Protein AF-A0AAJ1SSF8-F1 (afdb_monomer)

Structure (mmCIF, N/CA/C/O backbone):
data_AF-A0AAJ1SSF8-F1
#
_entry.id   AF-A0AAJ1SSF8-F1
#
loop_
_atom_site.group_PDB
_atom_site.id
_atom_site.type_symbol
_atom_site.label_atom_id
_atom_site.label_alt_id
_atom_site.label_comp_id
_atom_site.label_asym_id
_atom_site.label_entity_id
_atom_site.label_seq_id
_atom_site.pdbx_PDB_ins_code
_atom_site.Cartn_x
_atom_site.Cartn_y
_atom_site.Cartn_z
_atom_site.occupancy
_atom_site.B_iso_or_equiv
_atom_site.auth_seq_id
_atom_site.auth_comp_id
_atom_site.auth_asym_id
_atom_site.auth_atom_id
_atom_site.pdbx_PDB_model_num
ATOM 1 N N . ALA A 1 1 ? 2.898 -12.174 1.007 1.00 82.25 1 ALA A N 1
ATOM 2 C CA . ALA A 1 1 ? 2.296 -10.829 1.105 1.00 82.25 1 ALA A CA 1
ATOM 3 C C . ALA A 1 1 ? 2.630 -10.188 2.451 1.00 82.25 1 ALA A C 1
ATOM 5 O O . ALA A 1 1 ? 2.998 -10.903 3.379 1.00 82.25 1 ALA A O 1
ATOM 6 N N . ILE A 1 2 ? 2.563 -8.860 2.555 1.00 90.00 2 ILE A N 1
ATOM 7 C CA . ILE A 1 2 ? 2.959 -8.087 3.743 1.00 90.00 2 ILE A CA 1
ATOM 8 C C . ILE A 1 2 ? 1.729 -7.352 4.295 1.00 90.00 2 ILE A C 1
ATOM 10 O O . ILE A 1 2 ? 1.022 -6.727 3.509 1.00 90.00 2 ILE A O 1
ATOM 14 N N . PRO A 1 3 ? 1.475 -7.364 5.619 1.00 93.31 3 PRO A N 1
ATOM 15 C CA . PRO A 1 3 ? 0.374 -6.606 6.205 1.00 93.31 3 PRO A CA 1
ATOM 16 C C . PRO A 1 3 ? 0.498 -5.104 5.937 1.00 93.31 3 PRO A C 1
ATOM 18 O O . PRO A 1 3 ? 1.575 -4.512 6.102 1.00 93.31 3 PRO A O 1
ATOM 21 N N . LEU A 1 4 ? -0.625 -4.483 5.582 1.00 93.69 4 LEU A N 1
ATOM 22 C CA . LEU A 1 4 ? -0.729 -3.042 5.374 1.00 93.69 4 LEU A CA 1
ATOM 23 C C . LEU A 1 4 ? -0.970 -2.284 6.691 1.00 93.69 4 LEU A C 1
ATOM 25 O O . LEU A 1 4 ? -0.669 -1.095 6.783 1.00 93.69 4 LEU A O 1
ATOM 29 N N . PHE A 1 5 ? -1.447 -2.966 7.738 1.00 94.81 5 PHE A N 1
ATOM 30 C CA . PHE A 1 5 ? -1.605 -2.376 9.067 1.00 94.81 5 PHE A CA 1
ATOM 31 C C . PHE A 1 5 ? -0.294 -1.756 9.576 1.00 94.81 5 PHE A C 1
ATOM 33 O O . PHE A 1 5 ? 0.777 -2.364 9.536 1.00 94.81 5 PHE A O 1
ATOM 40 N N . GLY A 1 6 ? -0.381 -0.520 10.063 1.00 92.31 6 GLY A N 1
ATOM 41 C CA . GLY A 1 6 ? 0.750 0.259 10.556 1.00 92.31 6 GLY A CA 1
ATOM 42 C C . GLY A 1 6 ? 1.648 0.850 9.465 1.00 92.31 6 GLY A C 1
ATOM 43 O O . GLY A 1 6 ? 2.586 1.574 9.804 1.00 92.31 6 GLY A O 1
ATOM 44 N N . ARG A 1 7 ? 1.393 0.584 8.178 1.00 93.88 7 ARG A N 1
ATOM 45 C CA . ARG A 1 7 ? 2.153 1.169 7.064 1.00 93.88 7 ARG A CA 1
ATOM 46 C C . ARG A 1 7 ? 1.654 2.568 6.725 1.00 93.88 7 ARG A C 1
ATOM 48 O O . ARG A 1 7 ? 0.509 2.917 7.003 1.00 93.88 7 ARG A O 1
ATOM 55 N N . MET A 1 8 ? 2.546 3.354 6.130 1.00 94.50 8 MET A N 1
ATOM 56 C CA . MET A 1 8 ? 2.248 4.694 5.635 1.00 94.50 8 MET A CA 1
ATOM 57 C C . MET A 1 8 ? 1.855 4.611 4.167 1.00 94.50 8 MET A C 1
ATOM 59 O O . MET A 1 8 ? 2.536 3.939 3.394 1.00 94.50 8 MET A O 1
ATOM 63 N N . ILE A 1 9 ? 0.807 5.331 3.785 1.00 93.50 9 ILE A N 1
ATOM 64 C CA . ILE A 1 9 ? 0.420 5.532 2.390 1.00 93.50 9 ILE A CA 1
ATOM 65 C C . ILE A 1 9 ? 0.248 7.022 2.112 1.00 93.50 9 ILE A C 1
ATOM 67 O O . ILE A 1 9 ? -0.006 7.812 3.025 1.00 93.50 9 ILE A O 1
ATOM 71 N N . GLN A 1 10 ? 0.399 7.410 0.849 1.00 94.25 10 GLN A N 1
ATOM 72 C CA . GLN A 1 10 ? 0.199 8.792 0.438 1.00 94.25 10 GLN A CA 1
ATOM 73 C C . GLN A 1 10 ? -1.289 9.149 0.529 1.00 94.25 10 GLN A C 1
ATOM 75 O O . GLN A 1 10 ? -2.148 8.468 -0.039 1.00 94.25 10 GLN A O 1
ATOM 80 N N . LYS A 1 11 ? -1.592 10.229 1.241 1.00 90.75 11 LYS A N 1
ATOM 81 C CA . LYS A 1 11 ? -2.935 10.787 1.363 1.00 90.75 11 LYS A CA 1
ATOM 82 C C . LYS A 1 11 ? -3.435 11.240 -0.009 1.00 90.75 11 LYS A C 1
ATOM 84 O O . LYS A 1 11 ? -2.665 11.773 -0.802 1.00 90.75 11 LYS A O 1
ATOM 89 N N . ASN A 1 12 ? -4.724 11.041 -0.280 1.00 93.75 12 ASN A N 1
ATOM 90 C CA . ASN A 1 12 ? -5.374 11.368 -1.559 1.00 93.75 12 ASN A CA 1
ATOM 91 C C . ASN A 1 12 ? -4.813 10.620 -2.785 1.00 93.75 12 ASN A C 1
ATOM 93 O O . ASN A 1 12 ? -5.168 10.961 -3.910 1.00 93.75 12 ASN A O 1
ATOM 97 N N . SER A 1 13 ? -3.954 9.615 -2.590 1.00 94.00 13 SER A N 1
ATOM 98 C CA . SER A 1 13 ? -3.586 8.695 -3.667 1.00 94.00 13 SER A CA 1
ATOM 99 C C . SER A 1 13 ? -4.768 7.807 -4.053 1.00 94.00 13 SER A C 1
ATOM 101 O O . SER A 1 13 ? -5.710 7.633 -3.280 1.00 94.00 13 SER A O 1
ATOM 103 N N . GLU A 1 14 ? -4.680 7.198 -5.230 1.00 95.00 14 GLU A N 1
ATOM 104 C CA . GLU A 1 14 ? -5.651 6.212 -5.712 1.00 95.00 14 GLU A CA 1
ATOM 105 C C . GLU A 1 14 ? -5.851 5.076 -4.694 1.00 95.00 14 GLU A C 1
ATOM 107 O O . GLU A 1 14 ? -6.974 4.772 -4.305 1.00 95.00 14 GLU A O 1
ATOM 112 N N . LEU A 1 15 ? -4.751 4.543 -4.148 1.00 94.81 15 LEU A N 1
ATOM 113 C CA . LEU A 1 15 ? -4.798 3.523 -3.101 1.00 94.81 15 LEU A CA 1
ATOM 114 C C . LEU A 1 15 ? -5.527 4.018 -1.842 1.00 94.81 15 LEU A C 1
ATOM 116 O O . LEU A 1 15 ? -6.314 3.286 -1.249 1.00 94.81 15 LEU A O 1
ATOM 120 N N . HIS A 1 16 ? -5.263 5.256 -1.419 1.00 96.31 16 HIS A N 1
ATOM 121 C CA . HIS A 1 16 ? -5.927 5.846 -0.258 1.00 96.31 16 HIS A CA 1
ATOM 122 C C . HIS A 1 16 ? -7.437 5.970 -0.471 1.00 96.31 16 HIS A C 1
ATOM 124 O O . HIS A 1 16 ? -8.198 5.602 0.418 1.00 96.31 16 HIS A O 1
ATOM 130 N N . GLN A 1 17 ? -7.861 6.460 -1.638 1.00 97.25 17 GLN A N 1
ATOM 131 C CA . GLN A 1 17 ? -9.276 6.596 -1.993 1.00 97.25 17 GLN A CA 1
ATOM 132 C C . GLN A 1 17 ? -9.975 5.233 -2.008 1.00 97.25 17 GLN A C 1
ATOM 134 O O . GLN A 1 17 ? -10.981 5.053 -1.330 1.00 97.25 17 GLN A O 1
ATOM 139 N N . VAL A 1 18 ? -9.375 4.242 -2.670 1.00 96.69 18 VAL A N 1
ATOM 140 C CA . VAL A 1 18 ? -9.938 2.891 -2.771 1.00 96.69 18 VAL A CA 1
ATOM 141 C C . VAL A 1 18 ? -10.068 2.223 -1.399 1.00 96.69 18 VAL A C 1
ATOM 143 O O . VAL A 1 18 ? -11.118 1.659 -1.096 1.00 96.69 18 VAL A O 1
ATOM 146 N N . ILE A 1 19 ? -9.054 2.321 -0.529 1.00 95.88 19 ILE A N 1
ATOM 147 C CA . ILE A 1 19 ? -9.155 1.787 0.842 1.00 95.88 19 ILE A CA 1
ATOM 148 C C . ILE A 1 19 ? -10.227 2.543 1.635 1.00 95.88 19 ILE A C 1
ATOM 150 O O . ILE A 1 19 ? -10.987 1.926 2.374 1.00 95.88 19 ILE A O 1
ATOM 154 N N . GLN A 1 20 ? -10.307 3.867 1.492 1.00 96.25 20 GLN A N 1
ATOM 155 C CA . GLN A 1 20 ? -11.296 4.678 2.201 1.00 96.25 20 GLN A CA 1
ATOM 156 C C . GLN A 1 20 ? -12.736 4.306 1.823 1.00 96.25 20 GLN A C 1
ATOM 158 O O . GLN A 1 20 ? -13.616 4.344 2.679 1.00 96.25 20 GLN A O 1
ATOM 163 N N . GLU A 1 21 ? -12.972 3.948 0.564 1.00 96.25 21 GLU A N 1
ATOM 164 C CA . GLU A 1 21 ? -14.294 3.585 0.053 1.00 96.25 21 GLU A CA 1
ATOM 165 C C . GLU A 1 21 ? -14.687 2.140 0.387 1.00 96.25 21 GLU A C 1
ATOM 167 O O . GLU A 1 21 ? -15.855 1.876 0.668 1.00 96.25 21 GLU A O 1
ATOM 172 N N . ASN A 1 22 ? -13.726 1.210 0.388 1.00 94.69 22 ASN A N 1
ATOM 173 C CA . ASN A 1 22 ? -14.012 -0.231 0.418 1.00 94.69 22 ASN A CA 1
ATOM 174 C C . ASN A 1 22 ? -13.633 -0.928 1.737 1.00 94.69 22 ASN A C 1
ATOM 176 O O . ASN A 1 22 ? -13.993 -2.092 1.946 1.00 94.69 22 ASN A O 1
ATOM 180 N N . CYS A 1 23 ? -12.921 -0.247 2.641 1.00 94.56 23 CYS A N 1
ATOM 181 C CA . CYS A 1 23 ? -12.392 -0.836 3.875 1.00 94.56 23 CYS A CA 1
ATOM 182 C C . CYS A 1 23 ? -12.851 -0.077 5.132 1.00 94.56 23 CYS A C 1
ATOM 184 O O . CYS A 1 23 ? -12.063 0.675 5.715 1.00 94.56 23 CYS A O 1
ATOM 186 N N . PRO A 1 24 ? -14.105 -0.271 5.588 1.00 94.00 24 PRO A N 1
ATOM 187 C CA . PRO A 1 24 ? -14.649 0.422 6.761 1.00 94.00 24 PRO A CA 1
ATOM 188 C C . PRO A 1 24 ? -13.899 0.121 8.070 1.00 94.00 24 PRO A C 1
ATOM 190 O O . PRO A 1 24 ? -13.947 0.914 9.008 1.00 94.00 24 PRO A O 1
ATOM 193 N N . GLU A 1 25 ? -13.183 -1.002 8.142 1.00 94.56 25 GLU A N 1
ATOM 194 C CA . GLU A 1 25 ? -12.343 -1.392 9.276 1.00 94.56 25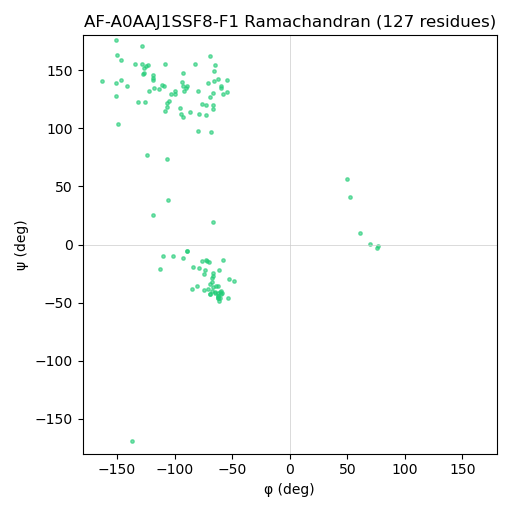 GLU A CA 1
ATOM 195 C C . GLU A 1 25 ? -11.083 -0.525 9.438 1.00 94.56 25 GLU A C 1
ATOM 197 O O . GLU A 1 25 ? -10.432 -0.558 10.489 1.00 94.56 25 GLU A O 1
ATOM 202 N N . VAL A 1 26 ? -10.729 0.254 8.411 1.00 96.12 26 VAL A N 1
ATOM 203 C CA . VAL A 1 26 ? -9.526 1.082 8.382 1.00 96.12 26 VAL A CA 1
ATOM 204 C C . VAL A 1 26 ? -9.792 2.472 8.957 1.00 96.12 26 VAL A C 1
ATOM 206 O O . VAL A 1 26 ? -10.765 3.156 8.646 1.00 96.12 26 VAL A O 1
ATOM 209 N N . GLN A 1 27 ? -8.855 2.925 9.780 1.00 96.88 27 GLN A N 1
ATOM 210 C CA . GLN A 1 27 ? -8.717 4.307 10.207 1.00 96.88 27 GLN A CA 1
ATOM 211 C C . GLN A 1 27 ? -7.415 4.880 9.643 1.00 96.88 27 GLN A C 1
ATOM 213 O O . GLN A 1 27 ? -6.353 4.268 9.760 1.00 96.88 27 GLN A O 1
ATOM 218 N N . PHE A 1 28 ? -7.478 6.085 9.082 1.00 96.81 28 PHE A N 1
ATOM 219 C CA . PHE A 1 28 ? -6.298 6.814 8.623 1.00 96.81 28 PHE A CA 1
ATOM 220 C C . PHE A 1 28 ? -5.827 7.790 9.700 1.00 96.81 28 PHE A C 1
ATOM 222 O O . PHE A 1 28 ? -6.541 8.730 10.050 1.00 96.81 28 PHE A O 1
ATOM 229 N N . VAL A 1 29 ? -4.614 7.588 10.213 1.00 96.44 29 VAL A N 1
ATOM 230 C CA . VAL A 1 29 ? -3.997 8.486 11.201 1.00 96.44 29 VAL A CA 1
ATOM 231 C C . VAL A 1 29 ? -2.926 9.334 10.512 1.00 96.44 29 VAL A C 1
ATOM 233 O O . VAL A 1 29 ? -2.023 8.759 9.910 1.00 96.44 29 VAL A O 1
ATOM 236 N N . PRO A 1 30 ? -2.975 10.677 10.563 1.00 95.19 30 PRO A N 1
ATOM 237 C CA . PRO A 1 30 ? -1.954 11.524 9.943 1.00 95.19 30 PRO A CA 1
ATOM 238 C C . PRO A 1 30 ? -0.532 11.187 10.408 1.00 95.19 30 PRO A C 1
ATOM 240 O O . PRO A 1 30 ? -0.310 10.902 11.587 1.00 95.19 30 PRO A O 1
ATOM 243 N N . ALA A 1 31 ? 0.443 11.243 9.497 1.00 88.88 31 ALA A N 1
ATOM 244 C CA . ALA A 1 31 ? 1.844 11.077 9.868 1.00 88.88 31 ALA A CA 1
ATOM 245 C C . ALA A 1 31 ? 2.318 12.238 10.750 1.00 88.88 31 ALA A C 1
ATOM 247 O O . ALA A 1 31 ? 2.029 13.400 10.473 1.00 88.88 31 ALA A O 1
ATOM 248 N N . SER A 1 32 ? 3.136 11.947 11.762 1.00 87.50 32 SER A N 1
ATOM 249 C CA . SER A 1 32 ? 3.749 12.993 12.591 1.00 87.50 32 SER A CA 1
ATOM 250 C C . SER A 1 32 ? 4.762 13.855 11.828 1.00 87.50 32 SER A C 1
ATOM 252 O O . SER A 1 32 ? 5.018 14.988 12.221 1.00 87.50 32 SER A O 1
ATOM 254 N N . PHE A 1 33 ? 5.344 13.325 10.748 1.00 84.31 33 PHE A N 1
ATOM 255 C CA . PHE A 1 33 ? 6.423 13.967 9.991 1.00 84.31 33 PHE A CA 1
ATOM 256 C C . PHE A 1 33 ? 5.972 14.637 8.682 1.00 84.31 33 PHE A C 1
ATOM 258 O O . PHE A 1 33 ? 6.777 15.323 8.058 1.00 84.31 33 PHE A O 1
ATOM 265 N N . SER A 1 34 ? 4.731 14.426 8.223 1.00 88.69 34 SER A N 1
ATOM 266 C CA . SER A 1 34 ? 4.221 15.007 6.971 1.00 88.69 34 SER A CA 1
ATOM 267 C C . SER A 1 34 ? 2.691 14.963 6.896 1.00 88.69 34 SER A C 1
ATOM 269 O O . SER A 1 34 ? 2.070 13.962 7.241 1.00 88.69 34 SER A O 1
ATOM 271 N N . SER A 1 35 ? 2.078 16.026 6.373 1.00 90.31 35 SER A N 1
ATOM 272 C CA . SER A 1 35 ? 0.638 16.078 6.081 1.00 90.31 35 SER A CA 1
ATOM 273 C C . SER A 1 35 ? 0.213 15.226 4.883 1.00 90.31 35 SER A C 1
ATOM 275 O O . SER A 1 35 ? -0.982 14.982 4.698 1.00 90.31 35 SER A O 1
ATOM 277 N N . ASP A 1 36 ? 1.176 14.789 4.072 1.00 93.12 36 ASP A N 1
ATOM 278 C CA . ASP A 1 36 ? 0.934 14.131 2.785 1.00 93.12 36 ASP A CA 1
ATOM 279 C C . ASP A 1 36 ? 0.798 12.617 2.931 1.00 93.12 36 ASP A C 1
ATOM 281 O O . ASP A 1 36 ? 0.481 11.924 1.967 1.00 93.12 36 ASP A O 1
ATOM 285 N N . TYR A 1 37 ? 1.023 12.094 4.137 1.00 93.62 37 TYR A N 1
ATOM 28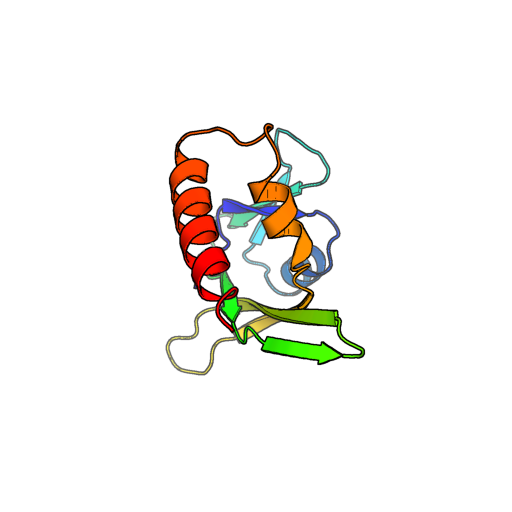6 C CA . TYR A 1 37 ? 0.965 10.672 4.434 1.00 93.62 37 TYR A CA 1
ATOM 287 C C . TYR A 1 37 ? 0.024 10.392 5.597 1.00 93.62 37 TYR A C 1
ATOM 289 O O . TYR A 1 37 ? -0.094 11.163 6.552 1.00 93.62 37 TYR A O 1
ATOM 297 N N . VAL A 1 38 ? -0.611 9.230 5.531 1.00 96.19 38 VAL A N 1
ATOM 298 C CA . VAL A 1 38 ? -1.428 8.678 6.608 1.00 96.19 38 VAL A CA 1
ATOM 299 C C . VAL A 1 38 ? -0.980 7.258 6.914 1.00 96.19 38 VAL A C 1
ATOM 301 O O . VAL A 1 38 ? -0.540 6.521 6.033 1.00 96.19 38 VAL A O 1
ATOM 304 N N . GLN A 1 39 ? -1.078 6.876 8.179 1.00 96.12 39 GLN A N 1
ATOM 305 C CA . GLN A 1 39 ? -0.853 5.528 8.657 1.00 96.12 39 GLN A CA 1
ATOM 306 C C . GLN A 1 39 ? -2.162 4.743 8.638 1.00 96.12 39 GLN A C 1
ATOM 308 O O . GLN A 1 39 ? -3.181 5.226 9.135 1.00 96.12 39 GLN A O 1
ATOM 313 N N . ILE A 1 40 ? -2.111 3.512 8.134 1.00 95.06 40 ILE A N 1
ATOM 314 C CA . ILE A 1 40 ? -3.214 2.557 8.239 1.00 95.06 40 ILE A CA 1
ATOM 315 C C . ILE A 1 40 ? -3.302 2.046 9.677 1.00 95.06 40 ILE A C 1
ATOM 317 O O . ILE A 1 40 ? -2.363 1.437 10.198 1.00 95.06 40 ILE A O 1
ATOM 321 N N . LYS A 1 41 ? -4.444 2.268 10.317 1.00 95.75 41 LYS A N 1
ATOM 322 C CA . LYS A 1 41 ? -4.814 1.729 11.627 1.00 95.75 41 LYS A CA 1
ATOM 323 C C . LYS A 1 41 ? -6.174 1.055 11.538 1.00 95.75 41 LYS A C 1
ATOM 325 O O . LYS A 1 41 ? -6.841 1.127 10.513 1.00 95.75 41 LYS A O 1
ATOM 330 N N . ASN A 1 42 ? -6.550 0.363 12.601 1.00 95.19 42 ASN A N 1
ATOM 331 C CA . ASN A 1 42 ? -7.868 -0.221 12.741 1.00 95.19 42 ASN A CA 1
ATOM 332 C C . ASN A 1 42 ? -8.792 0.746 13.479 1.00 95.19 42 ASN A C 1
ATOM 334 O O . ASN A 1 42 ? -8.351 1.470 14.371 1.00 95.19 42 ASN A O 1
ATOM 338 N N . GLN A 1 43 ? -10.072 0.708 13.134 1.00 92.69 43 GLN A N 1
ATOM 339 C CA . GLN A 1 43 ? -11.117 1.246 13.996 1.00 92.69 43 GLN A CA 1
ATOM 340 C C . GLN A 1 43 ? -11.194 0.437 15.303 1.00 92.69 43 GLN A C 1
ATOM 342 O O . GLN A 1 43 ? -10.824 -0.743 15.349 1.00 92.69 43 GLN A O 1
ATOM 347 N N . GLU A 1 44 ? -11.684 1.060 16.374 1.00 90.94 44 GLU A N 1
ATOM 348 C CA . GLU A 1 44 ? -11.824 0.399 17.674 1.00 90.94 44 GLU A CA 1
ATOM 349 C C . GLU A 1 44 ? -12.712 -0.854 17.566 1.00 90.94 44 GLU A C 1
ATOM 351 O O . GLU A 1 44 ? -13.793 -0.824 16.982 1.00 90.94 44 GLU A O 1
ATOM 356 N N . GLY A 1 45 ? -12.225 -1.982 18.090 1.00 89.38 45 GLY A N 1
ATOM 357 C CA . GLY A 1 45 ? -12.931 -3.268 18.041 1.00 89.38 45 GLY A CA 1
ATOM 358 C C . GLY A 1 45 ? -12.900 -3.996 16.690 1.00 89.38 45 GLY A C 1
ATOM 359 O O . GLY A 1 45 ? -13.416 -5.108 16.607 1.00 89.38 45 GLY A O 1
ATOM 360 N N . MET A 1 46 ? -12.280 -3.425 15.652 1.00 92.38 46 MET A N 1
ATOM 361 C CA . MET A 1 46 ? -12.151 -4.053 14.332 1.00 92.38 46 MET A CA 1
ATOM 362 C C . MET A 1 46 ? -10.717 -4.508 14.046 1.00 92.38 46 MET A C 1
ATOM 364 O O . MET A 1 46 ? -9.753 -3.962 14.586 1.00 92.38 46 MET A O 1
ATOM 368 N N . PHE A 1 47 ? -10.575 -5.501 13.167 1.00 88.69 47 PHE A N 1
ATOM 369 C CA . PHE A 1 47 ? -9.285 -5.984 12.676 1.00 88.69 47 PHE A CA 1
ATOM 370 C C . PHE A 1 47 ? -9.096 -5.581 11.218 1.00 88.69 47 PHE A C 1
ATOM 372 O O . PHE A 1 47 ? -10.004 -5.743 10.411 1.00 88.69 47 PHE A O 1
ATOM 379 N N . VAL A 1 48 ? -7.898 -5.104 10.878 1.00 89.06 48 VAL A N 1
ATOM 380 C CA . VAL A 1 48 ? -7.516 -4.825 9.490 1.00 89.06 48 VAL A CA 1
ATOM 381 C C . VAL A 1 48 ? -6.797 -6.044 8.931 1.00 89.06 48 VAL A C 1
ATOM 383 O O . VAL A 1 48 ? -5.680 -6.349 9.348 1.00 89.06 48 VAL A O 1
ATOM 386 N N . THR A 1 49 ? -7.420 -6.712 7.967 1.00 90.81 49 THR A N 1
ATOM 387 C CA . THR A 1 49 ? -6.872 -7.880 7.259 1.00 90.81 49 THR A CA 1
ATOM 388 C C . THR A 1 49 ? -6.425 -7.525 5.842 1.00 90.81 49 THR A C 1
ATOM 390 O O . THR A 1 49 ? -6.603 -8.299 4.910 1.00 90.81 49 THR A O 1
ATOM 393 N N . LEU A 1 50 ? -5.836 -6.338 5.675 1.00 94.12 50 LEU A N 1
ATOM 394 C CA . LEU A 1 50 ? -5.291 -5.887 4.398 1.00 94.12 50 LEU A CA 1
ATOM 395 C C . LEU A 1 50 ? -3.819 -6.252 4.270 1.00 94.12 50 LEU A C 1
ATOM 397 O O . LEU A 1 50 ? -3.001 -5.950 5.148 1.00 94.12 50 LEU A O 1
ATOM 401 N N . TYR A 1 51 ? -3.482 -6.825 3.126 1.00 94.62 51 TYR A N 1
ATOM 402 C CA . TYR A 1 51 ? -2.133 -7.187 2.737 1.00 94.62 51 TYR A CA 1
ATOM 403 C C . TYR A 1 51 ? -1.808 -6.552 1.400 1.00 94.62 51 TYR A C 1
ATOM 405 O O . TYR A 1 51 ? -2.693 -6.290 0.594 1.00 94.62 51 TYR A O 1
ATOM 413 N N . PHE A 1 52 ? -0.525 -6.323 1.157 1.00 94.50 52 PHE A N 1
ATOM 414 C CA . PHE A 1 52 ? -0.040 -5.970 -0.163 1.00 94.50 52 PHE A CA 1
ATOM 415 C C . PHE A 1 52 ? 1.026 -6.948 -0.633 1.00 94.50 52 PHE A C 1
ATOM 417 O O . PHE A 1 52 ? 1.731 -7.583 0.164 1.00 94.50 52 PHE A O 1
ATOM 424 N N . THR A 1 53 ? 1.160 -7.064 -1.943 1.00 91.69 53 THR A N 1
ATOM 425 C CA . THR A 1 53 ? 2.246 -7.808 -2.565 1.00 91.69 53 THR A CA 1
ATOM 426 C C . THR A 1 53 ? 2.638 -7.156 -3.877 1.00 91.69 53 THR A C 1
ATOM 428 O O . THR A 1 53 ? 1.861 -6.409 -4.469 1.00 91.69 53 THR A O 1
ATOM 431 N N . PHE A 1 54 ? 3.853 -7.459 -4.312 1.00 89.44 54 PHE A N 1
ATOM 432 C CA . PHE A 1 54 ? 4.280 -7.196 -5.671 1.00 89.44 54 PHE A CA 1
ATOM 433 C C . PHE A 1 54 ? 4.452 -8.529 -6.389 1.00 89.44 54 PHE A C 1
ATOM 435 O O . PHE A 1 54 ? 4.965 -9.476 -5.784 1.00 89.44 54 PHE A O 1
ATOM 442 N N . LEU A 1 55 ? 3.990 -8.626 -7.629 1.00 88.25 55 LEU A N 1
ATOM 443 C CA . LEU A 1 55 ? 4.088 -9.841 -8.433 1.00 88.25 55 LEU A CA 1
ATOM 444 C C . LEU A 1 55 ? 4.156 -9.514 -9.927 1.00 88.25 55 LEU A C 1
ATOM 446 O O . LEU A 1 55 ? 4.114 -8.345 -10.296 1.00 88.25 55 LEU A O 1
ATOM 450 N N . ASN A 1 56 ? 4.324 -10.541 -10.765 1.00 87.62 56 ASN A N 1
ATOM 451 C CA . ASN A 1 56 ? 4.440 -10.406 -12.221 1.00 87.62 56 ASN A CA 1
ATOM 452 C C . ASN A 1 56 ? 5.473 -9.347 -12.633 1.00 87.62 56 ASN A C 1
ATOM 454 O O . ASN A 1 56 ? 5.162 -8.377 -13.318 1.00 87.62 56 ASN A O 1
ATOM 458 N N . HIS A 1 57 ? 6.713 -9.507 -12.164 1.00 88.06 57 HIS A N 1
ATOM 459 C CA . HIS A 1 57 ? 7.809 -8.706 -12.700 1.00 88.06 57 HIS A CA 1
ATOM 460 C C . HIS A 1 57 ? 8.032 -9.101 -14.159 1.00 88.06 57 HIS A C 1
ATOM 462 O O . HIS A 1 57 ? 8.370 -10.249 -14.452 1.00 88.06 57 HIS A O 1
ATOM 468 N N . GLU A 1 58 ? 7.827 -8.150 -15.059 1.00 84.94 58 GLU A N 1
ATOM 469 C CA . GLU A 1 58 ? 8.005 -8.323 -16.493 1.00 84.94 58 GLU A CA 1
ATOM 470 C C . GLU A 1 58 ? 9.083 -7.376 -17.003 1.00 84.94 58 GLU A C 1
ATOM 472 O O . GLU A 1 58 ? 9.252 -6.256 -16.518 1.00 84.94 58 GLU A O 1
ATOM 477 N N . LYS A 1 59 ? 9.825 -7.850 -18.003 1.00 84.38 59 LYS A N 1
ATOM 478 C CA . LYS A 1 59 ? 10.882 -7.100 -18.670 1.00 84.38 59 LYS A CA 1
ATOM 479 C C . LYS A 1 59 ? 10.696 -7.226 -20.171 1.00 84.38 59 LYS A C 1
ATOM 481 O O . LYS A 1 59 ? 10.724 -8.337 -20.702 1.00 84.38 59 LYS A O 1
ATOM 486 N N . CYS A 1 60 ? 10.562 -6.099 -20.854 1.00 81.81 60 CYS A N 1
ATOM 487 C CA . CYS A 1 60 ? 10.498 -6.043 -22.306 1.00 81.81 60 CYS A CA 1
ATOM 488 C C . CYS A 1 60 ? 11.535 -5.062 -22.859 1.00 81.81 60 CYS A C 1
ATOM 490 O O . CYS A 1 60 ? 11.965 -4.125 -22.186 1.00 81.81 60 CYS A O 1
ATOM 492 N N . VAL A 1 61 ? 11.980 -5.327 -24.087 1.00 81.12 61 VAL A N 1
ATOM 493 C CA . VAL A 1 61 ? 12.882 -4.441 -24.826 1.00 81.12 61 VAL A CA 1
ATOM 494 C C . VAL A 1 61 ? 12.065 -3.776 -25.921 1.00 81.12 61 VAL A C 1
ATOM 496 O O . VAL A 1 61 ? 11.523 -4.469 -26.783 1.00 81.12 61 VAL A O 1
ATOM 499 N N . VAL A 1 62 ? 11.965 -2.452 -25.875 1.00 79.50 62 VAL A N 1
ATOM 500 C CA . VAL A 1 62 ? 11.277 -1.637 -26.881 1.00 79.50 62 VAL A CA 1
ATOM 501 C C . VAL A 1 62 ? 12.280 -0.597 -27.358 1.00 79.50 62 VAL A C 1
ATOM 503 O O . VAL A 1 62 ? 12.845 0.110 -26.540 1.00 79.50 62 VAL A O 1
ATOM 506 N N . GLU A 1 63 ? 12.553 -0.548 -28.665 1.00 77.88 63 GLU A N 1
ATOM 507 C CA . GLU A 1 63 ? 13.455 0.459 -29.261 1.00 77.88 63 GLU A CA 1
ATOM 508 C C . GLU A 1 63 ? 14.839 0.556 -28.578 1.00 77.88 63 GLU A C 1
ATOM 510 O O . GLU A 1 63 ? 15.374 1.638 -28.384 1.00 77.88 63 GLU A O 1
ATOM 515 N N . GLU A 1 64 ? 15.427 -0.596 -28.223 1.00 76.75 64 GLU A N 1
ATOM 516 C CA . GLU A 1 64 ? 16.713 -0.718 -27.500 1.00 76.75 64 GLU A CA 1
ATOM 517 C C . GLU A 1 64 ? 16.689 -0.259 -26.027 1.00 76.75 64 GLU A C 1
ATOM 519 O O . GLU A 1 64 ? 17.685 -0.415 -25.317 1.00 76.75 64 GLU A O 1
ATOM 524 N N . GLU A 1 65 ? 15.544 0.199 -25.520 1.00 72.81 65 GLU A N 1
ATOM 525 C CA . GLU A 1 65 ? 15.337 0.519 -24.110 1.00 72.81 65 GLU A CA 1
ATOM 526 C C . GLU A 1 65 ? 14.749 -0.671 -23.338 1.00 72.81 65 GLU A C 1
ATOM 528 O O . GLU A 1 65 ? 13.881 -1.410 -23.811 1.00 72.81 65 GLU A O 1
ATOM 533 N N . ILE A 1 66 ? 15.249 -0.873 -22.114 1.00 78.00 66 ILE A N 1
ATOM 534 C CA . ILE A 1 66 ? 14.715 -1.865 -21.179 1.00 78.00 66 ILE A CA 1
ATOM 535 C C . ILE A 1 66 ? 13.581 -1.220 -20.386 1.00 78.00 66 ILE A C 1
ATOM 537 O O . ILE A 1 66 ? 13.830 -0.354 -19.541 1.00 78.00 66 ILE A O 1
ATOM 541 N N . HIS A 1 67 ? 12.366 -1.722 -20.588 1.00 80.06 67 HIS A N 1
ATOM 542 C CA . HIS A 1 67 ? 11.215 -1.404 -19.757 1.00 80.06 67 HIS A CA 1
ATOM 543 C C . HIS A 1 67 ? 10.935 -2.564 -18.813 1.00 80.06 67 HIS A C 1
ATOM 545 O O . HIS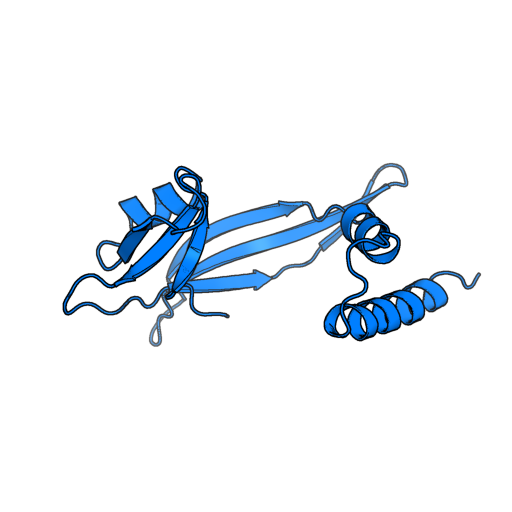 A 1 67 ? 10.844 -3.722 -19.224 1.00 80.06 67 HIS A O 1
ATOM 551 N N . GLU A 1 68 ? 10.803 -2.244 -17.533 1.00 84.88 68 GLU A N 1
ATOM 552 C CA . GLU A 1 68 ? 10.414 -3.203 -16.513 1.00 84.88 68 GLU A CA 1
ATOM 553 C C . GLU A 1 68 ? 9.101 -2.753 -15.882 1.00 84.88 68 GLU A C 1
ATOM 555 O O . GLU A 1 68 ? 8.877 -1.561 -15.669 1.00 84.88 68 GLU A O 1
ATOM 560 N N . THR A 1 69 ? 8.226 -3.704 -15.587 1.00 86.69 69 THR A N 1
ATOM 561 C CA . THR A 1 69 ? 6.949 -3.464 -14.914 1.00 86.69 69 THR A CA 1
ATOM 562 C C . THR A 1 69 ? 6.737 -4.492 -13.821 1.00 86.69 69 THR A C 1
ATOM 564 O O . THR A 1 69 ? 7.306 -5.581 -13.853 1.00 86.69 69 THR A O 1
ATOM 567 N N . MET A 1 70 ? 5.933 -4.151 -12.823 1.00 89.50 70 MET A N 1
ATOM 568 C CA . MET A 1 70 ? 5.542 -5.080 -11.771 1.00 89.50 70 MET A CA 1
ATOM 569 C C . MET A 1 70 ? 4.165 -4.711 -11.249 1.00 89.50 70 MET A C 1
ATOM 571 O O . MET A 1 70 ? 3.868 -3.533 -11.042 1.00 89.50 70 MET A O 1
ATOM 575 N N . ASP A 1 71 ? 3.336 -5.710 -11.002 1.00 90.12 71 ASP A N 1
ATOM 576 C CA . ASP A 1 71 ? 2.012 -5.493 -10.449 1.00 90.12 71 ASP A CA 1
ATOM 577 C C . ASP A 1 71 ? 2.104 -5.279 -8.944 1.00 90.12 71 ASP A C 1
ATOM 579 O O . ASP A 1 71 ? 2.745 -6.039 -8.217 1.00 90.12 71 ASP A O 1
ATOM 583 N N . PHE A 1 72 ? 1.439 -4.234 -8.470 1.00 92.19 72 PHE A N 1
ATOM 584 C CA . PHE A 1 72 ? 1.215 -3.960 -7.064 1.00 92.19 72 PHE A CA 1
ATOM 585 C C . PHE A 1 72 ? -0.244 -4.240 -6.730 1.00 92.19 72 PHE A C 1
ATOM 587 O O . PHE A 1 72 ? -1.145 -3.624 -7.298 1.00 92.19 72 PHE A O 1
ATOM 594 N N . LEU A 1 73 ? -0.462 -5.147 -5.781 1.00 94.62 73 LEU A N 1
ATOM 595 C CA . LEU A 1 73 ? -1.788 -5.557 -5.338 1.00 94.62 73 LEU A CA 1
ATOM 596 C C . LEU A 1 73 ? -1.985 -5.237 -3.862 1.00 94.62 73 LEU A C 1
ATOM 598 O O . LEU A 1 73 ? -1.071 -5.439 -3.058 1.00 94.62 73 LEU A O 1
ATOM 602 N N . VAL A 1 74 ? -3.201 -4.834 -3.502 1.00 95.25 74 VAL A N 1
ATOM 603 C CA . VAL A 1 74 ? -3.704 -4.826 -2.125 1.00 95.25 74 VAL A CA 1
ATOM 604 C C . VAL A 1 74 ? -4.954 -5.679 -2.062 1.00 95.25 74 VAL A C 1
ATOM 606 O O . VAL A 1 74 ? -5.838 -5.537 -2.901 1.00 95.25 74 VAL A O 1
ATOM 609 N N . PHE A 1 75 ? -5.024 -6.564 -1.078 1.00 95.12 75 PHE A N 1
ATOM 610 C CA . PHE A 1 75 ? -6.072 -7.569 -0.987 1.00 95.12 75 PHE A CA 1
ATOM 611 C C . PHE A 1 75 ? -6.380 -7.951 0.460 1.00 95.12 75 PHE A C 1
ATOM 613 O O . PHE A 1 75 ? -5.576 -7.693 1.367 1.00 95.12 75 PHE A O 1
ATOM 620 N N . ARG A 1 76 ? -7.539 -8.577 0.674 1.00 93.12 76 ARG A N 1
ATOM 621 C CA . ARG A 1 76 ? -7.863 -9.284 1.916 1.00 93.12 76 ARG A CA 1
ATOM 622 C C . ARG A 1 76 ? -7.654 -10.777 1.716 1.00 93.12 76 ARG A C 1
ATOM 624 O O . ARG A 1 76 ? -8.133 -11.342 0.738 1.00 93.12 76 ARG A O 1
ATOM 631 N N . GLU A 1 77 ? -6.956 -11.401 2.661 1.00 84.88 77 GLU A N 1
ATOM 632 C CA . GLU A 1 77 ? -6.783 -12.854 2.654 1.00 84.88 77 GLU A CA 1
ATOM 633 C C . GLU A 1 77 ? -8.143 -13.521 2.895 1.00 84.88 77 GLU A C 1
ATOM 635 O O . GLU A 1 77 ? -8.765 -13.307 3.943 1.00 84.88 77 GLU A O 1
ATOM 640 N N . ASN A 1 78 ? -8.595 -14.335 1.943 1.00 81.44 78 ASN A N 1
ATOM 641 C CA . ASN A 1 78 ? -9.778 -15.170 2.111 1.00 81.44 78 ASN A CA 1
ATOM 642 C C . ASN A 1 78 ? -9.332 -16.628 2.248 1.00 81.44 78 ASN A C 1
ATOM 644 O O . ASN A 1 78 ? -8.770 -17.220 1.340 1.00 81.44 78 ASN A O 1
ATOM 648 N N . ARG A 1 79 ? -9.559 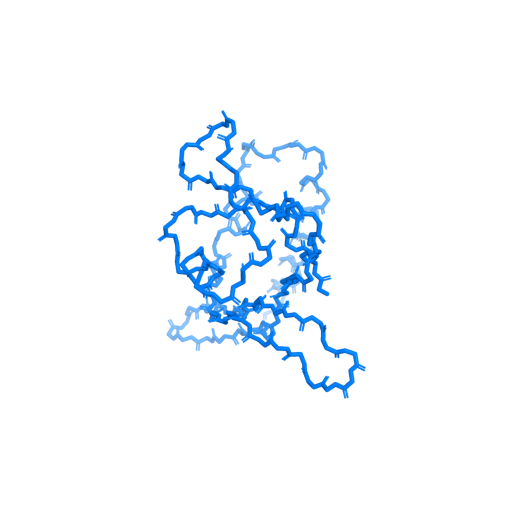-17.235 3.417 1.00 72.25 79 ARG A N 1
ATOM 649 C CA . ARG A 1 79 ? -9.092 -18.609 3.680 1.00 72.25 79 ARG A CA 1
ATOM 650 C C . ARG A 1 79 ? -9.935 -19.691 3.009 1.00 72.25 79 ARG A C 1
ATOM 652 O O . ARG A 1 79 ? -9.530 -20.851 3.026 1.00 72.25 79 ARG A O 1
ATOM 659 N N . LEU A 1 80 ? -11.123 -19.342 2.523 1.00 72.94 80 LEU A N 1
ATOM 660 C CA . LEU A 1 80 ? -12.097 -20.295 1.990 1.00 72.94 80 LEU A CA 1
ATOM 661 C C . LEU A 1 80 ? -12.308 -20.146 0.479 1.00 72.94 80 LEU A C 1
ATOM 663 O O . LEU A 1 80 ? -12.753 -21.101 -0.152 1.00 72.94 80 LEU A O 1
ATOM 667 N N . GLU A 1 81 ? -11.978 -18.988 -0.090 1.00 79.75 81 GLU A N 1
ATOM 668 C CA . GLU A 1 81 ? -12.163 -18.656 -1.507 1.00 79.75 81 GLU A CA 1
ATOM 669 C C . GLU A 1 81 ? -10.922 -17.92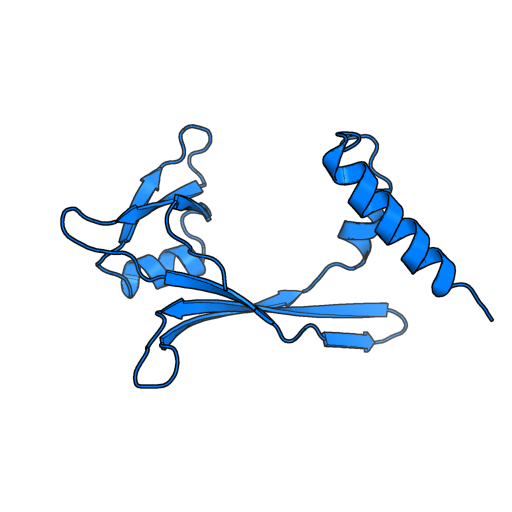8 -2.050 1.00 79.75 81 GLU A C 1
ATOM 671 O O . GLU A 1 81 ? -9.880 -17.904 -1.398 1.00 79.75 81 GLU A O 1
ATOM 676 N N . GLU A 1 82 ? -11.013 -17.361 -3.253 1.00 83.94 82 GLU A N 1
ATOM 677 C CA . GLU A 1 82 ? -9.959 -16.503 -3.798 1.00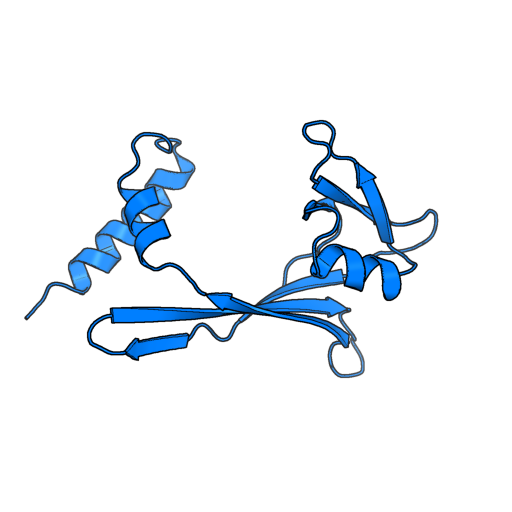 83.94 82 GLU A CA 1
ATOM 678 C C . GLU A 1 82 ? -9.807 -15.214 -2.976 1.00 83.94 82 GLU A C 1
ATOM 680 O O . GLU A 1 82 ? -10.770 -14.704 -2.392 1.00 83.94 82 GLU A O 1
ATOM 685 N N . ASP A 1 83 ? -8.577 -14.697 -2.929 1.00 86.81 83 ASP A N 1
ATOM 686 C CA . ASP A 1 83 ? -8.263 -13.446 -2.243 1.00 86.81 83 ASP A CA 1
ATOM 687 C C . ASP A 1 83 ? -9.068 -12.278 -2.835 1.00 86.81 83 ASP A C 1
ATOM 689 O O . ASP A 1 83 ? -9.141 -12.091 -4.051 1.00 86.81 83 ASP A O 1
ATOM 693 N N . ASP A 1 84 ? -9.639 -11.454 -1.957 1.00 91.88 84 ASP A N 1
ATOM 694 C CA . ASP A 1 84 ? -10.431 -10.283 -2.339 1.00 91.88 84 ASP A CA 1
ATOM 695 C C . ASP A 1 84 ? -9.486 -9.131 -2.707 1.00 91.88 84 ASP A C 1
ATOM 697 O O . ASP A 1 84 ? -8.933 -8.458 -1.829 1.00 91.88 84 ASP A O 1
ATOM 701 N N . ILE A 1 85 ? -9.236 -8.944 -4.008 1.00 94.12 85 ILE A N 1
ATOM 702 C CA . ILE A 1 85 ? -8.373 -7.875 -4.523 1.00 94.12 85 ILE A CA 1
ATOM 703 C C . ILE A 1 85 ? -9.087 -6.526 -4.390 1.00 94.12 85 ILE A C 1
ATOM 705 O O . ILE A 1 85 ? -10.020 -6.212 -5.123 1.00 94.12 85 ILE A O 1
ATOM 709 N N . ILE A 1 86 ? -8.569 -5.684 -3.499 1.00 95.00 86 ILE A N 1
ATOM 710 C CA . ILE A 1 86 ? -9.079 -4.337 -3.226 1.00 95.00 86 ILE A CA 1
ATOM 711 C C . ILE A 1 86 ? -8.495 -3.316 -4.201 1.00 95.00 86 ILE A C 1
ATOM 713 O O . ILE A 1 86 ? -9.175 -2.386 -4.619 1.00 95.00 86 ILE A O 1
ATOM 717 N N . PHE A 1 87 ? -7.219 -3.461 -4.553 1.00 95.06 87 PHE A N 1
ATOM 718 C CA . PHE A 1 87 ? -6.516 -2.536 -5.435 1.00 95.06 87 PHE A CA 1
ATOM 719 C C . PHE A 1 87 ? -5.485 -3.281 -6.274 1.00 95.06 87 PHE A C 1
ATOM 721 O O . PHE A 1 87 ? -4.789 -4.158 -5.763 1.00 95.06 87 PHE A O 1
ATOM 728 N N . SER A 1 88 ? -5.347 -2.889 -7.538 1.00 94.62 88 SER A N 1
ATOM 729 C CA . SER A 1 88 ? -4.312 -3.394 -8.434 1.00 94.62 88 SER A CA 1
ATOM 730 C C . SER A 1 88 ? -3.787 -2.275 -9.316 1.00 94.62 88 SER A C 1
ATOM 732 O O . SER A 1 88 ? -4.561 -1.478 -9.845 1.00 94.62 88 SER A O 1
ATOM 734 N N . LYS A 1 89 ? -2.466 -2.216 -9.472 1.00 91.75 89 LYS A N 1
ATOM 735 C CA . LYS A 1 89 ? -1.808 -1.278 -10.374 1.00 91.75 89 LYS A CA 1
ATOM 736 C C . LYS A 1 89 ? -0.500 -1.849 -10.889 1.00 91.75 89 LYS A C 1
ATOM 738 O O . LYS A 1 89 ? 0.372 -2.194 -10.096 1.00 91.75 89 LYS A O 1
ATOM 743 N N . THR A 1 90 ? -0.324 -1.849 -12.202 1.00 91.88 90 THR A N 1
ATOM 744 C CA . THR A 1 90 ? 0.977 -2.115 -12.816 1.00 91.88 90 THR A CA 1
ATOM 745 C C . THR A 1 90 ? 1.858 -0.880 -12.672 1.00 91.88 90 THR A C 1
ATOM 747 O O . THR A 1 90 ? 1.508 0.220 -13.109 1.00 91.88 90 THR A O 1
ATOM 750 N N . LEU A 1 91 ? 2.995 -1.050 -12.008 1.00 85.56 91 LEU A N 1
ATOM 751 C CA . LEU A 1 91 ? 3.970 0.002 -11.773 1.00 85.56 91 LEU A CA 1
ATOM 752 C C . LEU A 1 91 ? 5.110 -0.128 -12.784 1.00 85.56 91 LEU A C 1
ATOM 754 O O . LEU A 1 91 ? 5.689 -1.212 -12.890 1.00 85.56 91 LEU A O 1
ATOM 758 N N . PRO A 1 92 ? 5.481 0.954 -13.489 1.00 84.56 92 PRO A N 1
ATOM 759 C CA . PRO A 1 92 ? 6.738 0.972 -14.214 1.00 84.56 92 PRO A CA 1
ATOM 760 C C . PRO A 1 92 ? 7.889 0.940 -13.205 1.00 84.56 92 PRO A C 1
ATOM 762 O O . PRO A 1 92 ? 7.929 1.716 -12.248 1.00 84.56 92 PRO A O 1
ATOM 765 N N . ILE A 1 93 ? 8.833 0.034 -13.421 1.00 78.88 93 ILE A N 1
ATOM 766 C CA . ILE A 1 93 ? 10.113 0.023 -12.731 1.00 78.88 93 ILE A CA 1
ATOM 767 C C . ILE A 1 93 ? 11.084 0.813 -13.598 1.00 78.88 93 ILE A C 1
ATOM 769 O O . ILE A 1 93 ? 11.520 0.369 -14.659 1.00 78.88 93 ILE A O 1
ATOM 773 N N . GLU A 1 94 ? 11.455 1.995 -13.119 1.00 67.31 94 GLU A N 1
ATOM 774 C CA . GLU A 1 94 ? 12.567 2.737 -13.695 1.00 67.31 94 GLU A CA 1
ATOM 775 C C . GLU A 1 94 ? 13.868 1.979 -13.391 1.00 67.31 94 GLU A C 1
ATOM 777 O O . GLU A 1 94 ? 14.452 2.101 -12.313 1.00 67.31 94 GLU A O 1
ATOM 782 N N . SER A 1 95 ? 14.337 1.180 -14.348 1.00 55.97 95 SER A N 1
ATOM 783 C CA . SER A 1 95 ? 15.586 0.405 -14.263 1.00 55.97 95 SER A CA 1
ATOM 784 C C . SER A 1 95 ? 16.803 1.279 -13.895 1.00 55.97 95 SER A C 1
ATOM 786 O O . SER A 1 95 ? 17.730 0.848 -13.198 1.00 55.97 95 SER A O 1
ATOM 788 N N . VAL A 1 96 ? 16.768 2.559 -14.279 1.00 57.03 96 VAL A N 1
ATOM 789 C CA . VAL A 1 96 ? 17.807 3.552 -13.976 1.00 57.03 96 VAL A CA 1
ATOM 790 C C . VAL A 1 96 ? 17.774 4.006 -12.509 1.00 57.03 96 VAL A C 1
ATOM 792 O O . VAL A 1 96 ? 18.813 4.373 -11.964 1.00 57.03 96 VAL A O 1
ATOM 795 N N . TYR A 1 97 ? 16.629 3.935 -11.820 1.00 51.44 97 TYR A N 1
ATOM 796 C CA . TYR A 1 97 ? 16.496 4.372 -10.425 1.00 51.44 97 TYR A CA 1
ATOM 797 C C . TYR A 1 97 ? 17.383 3.551 -9.484 1.00 51.44 97 TYR A C 1
ATOM 799 O O . TYR A 1 97 ? 18.106 4.123 -8.669 1.00 51.44 97 TYR A O 1
ATOM 807 N N . PHE A 1 98 ? 17.413 2.224 -9.645 1.00 49.25 98 PHE A N 1
ATOM 808 C CA . PHE A 1 98 ? 18.282 1.344 -8.854 1.00 49.25 98 PHE A CA 1
ATOM 809 C C . PHE A 1 98 ? 19.764 1.557 -9.161 1.00 49.25 98 PHE A C 1
ATOM 811 O O . PHE A 1 98 ? 20.582 1.592 -8.242 1.00 49.25 98 PHE A O 1
ATOM 818 N N . SER A 1 99 ? 20.105 1.763 -10.435 1.00 50.59 99 SER A N 1
ATOM 819 C CA . SER A 1 99 ? 21.472 2.092 -10.855 1.00 50.59 99 SER A CA 1
ATOM 820 C C . SER A 1 99 ? 21.930 3.429 -10.258 1.00 50.59 99 SER A C 1
ATOM 822 O O . SER A 1 99 ? 23.033 3.532 -9.726 1.00 50.59 99 SER A O 1
ATOM 824 N N . ASN A 1 100 ? 21.054 4.435 -10.234 1.00 51.34 100 ASN A N 1
ATOM 825 C CA . ASN A 1 100 ? 21.323 5.746 -9.642 1.00 51.34 100 ASN A CA 1
ATOM 826 C C . ASN A 1 100 ? 21.396 5.702 -8.110 1.00 51.34 100 ASN A C 1
ATOM 828 O O . ASN A 1 100 ? 22.259 6.349 -7.519 1.00 51.34 100 ASN A O 1
ATOM 832 N N . LEU A 1 101 ? 20.546 4.908 -7.454 1.00 51.38 101 LEU A N 1
ATOM 833 C CA . LEU A 1 101 ? 20.649 4.615 -6.020 1.00 51.38 101 LEU A CA 1
ATOM 834 C C . LEU A 1 101 ? 21.972 3.934 -5.689 1.00 51.38 101 LEU A C 1
ATOM 836 O O . LEU A 1 101 ? 22.602 4.286 -4.693 1.00 51.38 101 LEU A O 1
ATOM 840 N N . ALA A 1 102 ? 22.415 3.009 -6.545 1.00 51.91 102 ALA A N 1
ATOM 841 C CA . ALA A 1 102 ? 23.665 2.298 -6.351 1.00 51.91 102 ALA A CA 1
ATOM 842 C C . ALA A 1 102 ? 24.906 3.201 -6.494 1.00 51.91 102 ALA A C 1
ATOM 844 O O . ALA A 1 102 ? 25.945 2.959 -5.878 1.00 51.91 102 ALA A O 1
ATOM 845 N N . LEU A 1 103 ? 24.788 4.251 -7.306 1.00 54.44 103 LEU A N 1
ATOM 846 C CA . LEU A 1 103 ? 25.834 5.243 -7.561 1.00 54.44 103 LEU A CA 1
ATOM 847 C C . LEU A 1 103 ? 25.744 6.469 -6.632 1.00 54.44 103 LEU A C 1
ATOM 849 O O . LEU A 1 103 ? 26.671 7.279 -6.569 1.00 54.44 103 LEU A O 1
ATOM 853 N N . SER A 1 104 ? 24.647 6.617 -5.890 1.00 51.03 104 SER A N 1
ATOM 854 C CA . SER A 1 104 ? 24.406 7.745 -4.996 1.00 51.03 104 SER A CA 1
ATOM 855 C C . SER A 1 104 ? 25.173 7.591 -3.674 1.00 51.03 104 SER A C 1
ATOM 857 O O . SER A 1 104 ? 24.787 6.813 -2.800 1.00 51.03 104 SER A O 1
ATOM 859 N N . LYS A 1 105 ? 26.174 8.456 -3.451 1.00 56.78 105 LYS A N 1
ATOM 860 C CA . LYS A 1 105 ? 26.919 8.586 -2.176 1.00 56.78 105 LYS A CA 1
ATOM 861 C C . LYS A 1 105 ? 26.049 8.909 -0.950 1.00 56.78 105 LYS A C 1
ATOM 863 O O . LYS A 1 105 ? 26.511 8.818 0.179 1.00 56.78 105 LYS A O 1
ATOM 868 N N . LYS A 1 106 ? 24.789 9.309 -1.152 1.00 52.44 106 LYS A N 1
ATOM 869 C CA . LYS A 1 106 ? 23.857 9.712 -0.085 1.00 52.44 106 LYS A CA 1
ATOM 870 C C . LYS A 1 106 ? 23.344 8.536 0.763 1.00 52.44 106 LYS A C 1
ATOM 872 O O . LYS A 1 106 ? 22.761 8.771 1.813 1.00 52.44 106 LYS A O 1
ATOM 877 N N . TYR A 1 107 ? 23.545 7.293 0.319 1.00 50.66 107 TYR A N 1
ATOM 878 C CA . TYR A 1 107 ? 22.927 6.098 0.906 1.00 50.66 107 TYR A CA 1
ATOM 879 C C . TYR A 1 107 ? 23.939 5.079 1.460 1.00 50.66 107 TYR A C 1
ATOM 881 O O . TYR A 1 107 ? 23.606 3.901 1.573 1.00 50.66 107 TYR A O 1
ATOM 889 N N . GLU A 1 108 ? 25.143 5.524 1.840 1.00 52.88 108 GLU A N 1
ATOM 890 C CA . GLU A 1 108 ? 26.243 4.711 2.403 1.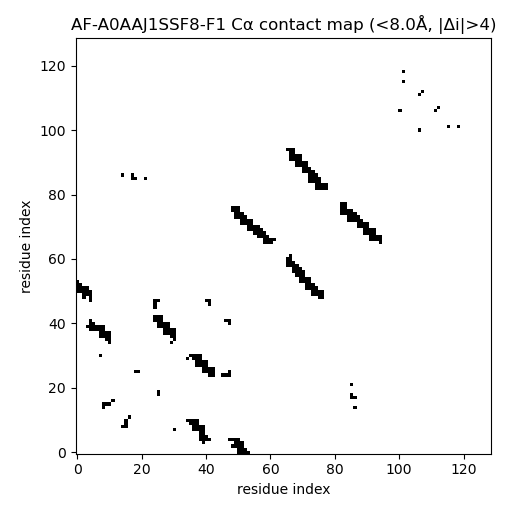00 52.88 108 GLU A CA 1
ATOM 891 C C . GLU A 1 108 ? 25.973 4.100 3.802 1.00 52.88 108 GLU A C 1
ATOM 893 O O . GLU A 1 108 ? 26.905 3.666 4.475 1.00 52.88 108 GLU A O 1
ATOM 898 N N . ASP A 1 109 ? 24.722 3.991 4.250 1.00 53.78 109 ASP A N 1
ATOM 899 C CA . ASP A 1 109 ? 24.399 3.252 5.473 1.00 53.78 109 ASP A CA 1
ATOM 900 C C . ASP A 1 109 ? 24.563 1.735 5.263 1.00 53.78 109 ASP A C 1
ATOM 902 O O . ASP A 1 109 ? 24.166 1.178 4.236 1.00 53.78 109 ASP A O 1
ATOM 906 N N . ASN A 1 110 ? 25.120 1.043 6.265 1.00 52.16 110 ASN A N 1
ATOM 907 C CA . ASN A 1 110 ? 25.572 -0.359 6.195 1.00 52.16 110 ASN A CA 1
ATOM 908 C C . ASN A 1 110 ? 24.562 -1.358 5.589 1.00 52.16 110 ASN A C 1
ATOM 910 O O . ASN A 1 110 ? 24.971 -2.319 4.943 1.00 52.16 110 ASN A O 1
ATOM 914 N N . ARG A 1 111 ? 23.248 -1.140 5.745 1.00 46.72 111 ARG A N 1
ATOM 915 C CA . ARG A 1 111 ? 22.205 -2.012 5.168 1.00 46.72 111 ARG A CA 1
ATOM 916 C C . ARG A 1 111 ? 22.162 -1.956 3.636 1.00 46.72 111 ARG A C 1
ATOM 918 O O . ARG A 1 111 ? 21.869 -2.961 2.994 1.00 46.72 111 ARG A O 1
ATOM 925 N N . ASN A 1 112 ? 22.482 -0.808 3.047 1.00 55.66 112 ASN A N 1
ATOM 926 C CA . ASN A 1 112 ? 22.519 -0.649 1.597 1.00 55.66 112 ASN A CA 1
ATOM 927 C C . ASN A 1 112 ? 23.794 -1.231 0.985 1.00 55.66 112 ASN A C 1
ATOM 929 O O . ASN A 1 112 ? 23.776 -1.573 -0.190 1.00 55.66 112 ASN A O 1
ATOM 933 N N . GLN A 1 113 ? 24.871 -1.418 1.757 1.00 58.91 113 GLN A N 1
ATOM 934 C CA . GLN A 1 113 ? 26.116 -2.014 1.257 1.00 58.91 113 GLN A CA 1
ATOM 935 C C . GLN A 1 113 ? 25.935 -3.474 0.818 1.00 58.91 113 GLN A C 1
ATOM 937 O O . GLN A 1 113 ? 26.525 -3.880 -0.181 1.00 58.91 113 GLN A O 1
ATOM 942 N N . GLU A 1 114 ? 25.092 -4.264 1.494 1.00 56.62 114 GLU A N 1
ATOM 943 C CA . GLU A 1 114 ? 24.801 -5.638 1.052 1.00 56.62 114 GLU A CA 1
ATOM 944 C C . GLU A 1 114 ? 23.996 -5.670 -0.250 1.00 56.62 114 GLU A C 1
ATOM 946 O O . GLU A 1 114 ? 24.339 -6.418 -1.165 1.00 56.62 114 GLU A O 1
ATOM 951 N N . LEU A 1 115 ? 22.987 -4.804 -0.380 1.00 54.19 115 LEU A N 1
ATOM 952 C CA . LEU A 1 115 ? 22.212 -4.659 -1.616 1.00 54.19 115 LEU A CA 1
ATOM 953 C C . LEU A 1 115 ? 23.079 -4.132 -2.766 1.00 54.19 115 LEU A C 1
ATOM 955 O O . LEU A 1 115 ? 23.021 -4.659 -3.872 1.00 54.19 115 LEU A O 1
ATOM 959 N N . LEU A 1 116 ? 23.950 -3.158 -2.492 1.00 55.44 116 LEU A N 1
ATOM 960 C CA . LEU A 1 116 ? 24.962 -2.646 -3.418 1.00 55.44 116 LEU A CA 1
ATOM 961 C C . LEU A 1 116 ? 25.937 -3.737 -3.861 1.00 55.44 116 LEU A C 1
ATOM 963 O O . LEU A 1 116 ? 26.325 -3.789 -5.027 1.00 55.44 116 LEU A O 1
ATOM 967 N N . LYS A 1 117 ? 26.347 -4.613 -2.943 1.00 60.28 117 LYS A N 1
ATOM 968 C CA . LYS A 1 117 ? 27.252 -5.729 -3.230 1.00 60.28 117 LYS A CA 1
ATOM 969 C C . LYS A 1 117 ? 26.571 -6.785 -4.099 1.00 60.28 117 LYS A C 1
ATOM 971 O O . LYS A 1 117 ? 27.176 -7.251 -5.061 1.00 60.28 117 LYS A O 1
ATOM 976 N N . LEU A 1 118 ? 25.311 -7.114 -3.813 1.00 54.53 118 LEU A N 1
ATOM 977 C CA . LEU A 1 118 ? 24.497 -7.997 -4.651 1.00 54.53 118 LEU A CA 1
ATOM 978 C C . LEU A 1 118 ? 24.280 -7.397 -6.048 1.00 54.53 118 LEU A C 1
ATOM 980 O O . LEU A 1 118 ? 24.507 -8.083 -7.041 1.00 54.53 118 LEU A O 1
ATOM 984 N N . ALA A 1 119 ? 23.940 -6.108 -6.136 1.00 53.69 119 ALA A N 1
ATOM 985 C CA . ALA A 1 119 ? 23.765 -5.399 -7.402 1.00 53.69 119 ALA A CA 1
ATOM 986 C C . ALA A 1 119 ? 25.054 -5.379 -8.239 1.00 53.69 119 ALA A C 1
ATOM 988 O O . ALA A 1 119 ? 25.025 -5.720 -9.418 1.00 53.69 11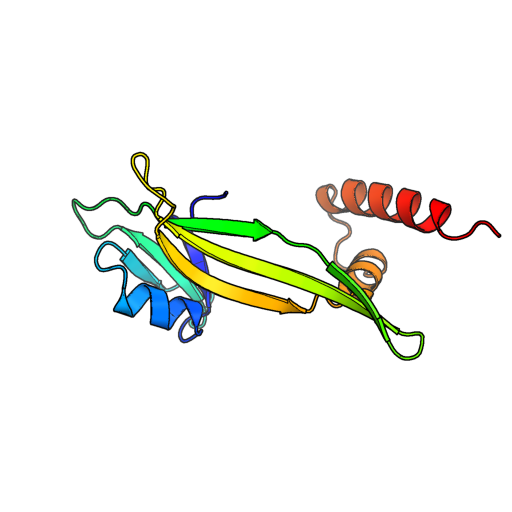9 ALA A O 1
ATOM 989 N N . LYS A 1 120 ? 26.209 -5.070 -7.630 1.00 56.28 120 LYS A N 1
ATOM 990 C CA . LYS A 1 120 ? 27.516 -5.108 -8.312 1.00 56.28 120 LYS A CA 1
ATOM 991 C C . LYS A 1 120 ? 27.838 -6.491 -8.876 1.00 56.28 120 LYS A C 1
ATOM 993 O O . LYS A 1 120 ? 28.318 -6.589 -10.001 1.00 56.28 120 LYS A O 1
ATOM 998 N N . ASN A 1 121 ? 27.543 -7.548 -8.124 1.00 56.31 121 ASN A N 1
ATOM 999 C CA . ASN A 1 121 ? 27.787 -8.916 -8.574 1.00 56.31 121 ASN A CA 1
ATOM 1000 C C . ASN A 1 121 ? 26.846 -9.333 -9.718 1.00 56.31 121 ASN A C 1
ATOM 1002 O O . ASN A 1 121 ? 27.272 -10.055 -10.615 1.00 56.31 121 ASN A O 1
ATOM 1006 N N . MET A 1 122 ? 25.598 -8.856 -9.723 1.00 54.88 122 MET A N 1
ATOM 1007 C CA . MET A 1 122 ? 24.637 -9.133 -10.798 1.00 54.88 122 MET A CA 1
ATOM 1008 C C . MET A 1 122 ? 24.938 -8.348 -12.083 1.00 54.88 122 MET A C 1
ATOM 1010 O O . MET A 1 122 ? 24.853 -8.910 -13.171 1.00 54.88 122 MET A O 1
ATOM 1014 N N . ILE A 1 123 ? 25.359 -7.082 -11.975 1.00 51.34 123 ILE A N 1
ATOM 1015 C CA . ILE A 1 123 ? 25.734 -6.256 -13.137 1.00 51.34 123 ILE A CA 1
ATOM 1016 C C . ILE A 1 123 ? 26.993 -6.810 -13.815 1.00 51.34 123 ILE A C 1
ATOM 1018 O O . ILE A 1 123 ? 27.076 -6.822 -15.042 1.00 51.34 123 ILE A O 1
ATOM 1022 N N . HIS A 1 124 ? 27.954 -7.337 -13.047 1.00 44.00 124 HIS A N 1
ATOM 1023 C CA . HIS A 1 124 ? 29.169 -7.899 -13.636 1.00 44.00 124 HIS A CA 1
ATOM 1024 C C . HIS A 1 124 ? 28.905 -9.162 -14.477 1.00 44.00 124 HIS A C 1
ATOM 1026 O O . HIS A 1 124 ? 29.640 -9.413 -15.430 1.00 44.00 124 HIS A O 1
ATOM 1032 N N . LEU A 1 125 ? 27.839 -9.915 -14.172 1.00 41.00 125 LEU A N 1
ATOM 1033 C CA . LEU A 1 125 ? 27.413 -11.094 -14.938 1.00 41.00 125 LEU A CA 1
ATOM 1034 C C . LEU A 1 125 ? 26.754 -10.745 -16.284 1.00 41.00 125 LEU A C 1
ATOM 1036 O O . LEU A 1 125 ? 26.760 -11.582 -17.180 1.00 41.00 125 LEU A O 1
ATOM 1040 N N . TYR A 1 126 ? 26.227 -9.527 -16.451 1.00 40.66 126 TYR A N 1
ATOM 1041 C CA . TYR A 1 126 ? 25.582 -9.086 -17.699 1.00 40.66 126 TYR A CA 1
ATOM 1042 C C . TYR A 1 126 ? 26.545 -8.448 -18.710 1.00 40.66 126 TYR A C 1
ATOM 1044 O O . TYR A 1 126 ? 26.155 -8.179 -19.842 1.00 40.66 126 TYR A O 1
ATOM 1052 N N . VAL A 1 127 ? 27.813 -8.252 -18.337 1.00 41.69 127 VAL A N 1
ATOM 1053 C CA . VAL A 1 127 ? 28.876 -7.844 -19.264 1.00 41.69 127 VAL A CA 1
ATOM 1054 C C . VAL A 1 127 ? 29.776 -9.048 -19.518 1.00 41.69 127 VAL A C 1
ATOM 1056 O O . VAL A 1 127 ? 30.881 -9.159 -18.989 1.00 41.69 127 VAL A O 1
ATOM 1059 N N . SER A 1 128 ? 29.285 -10.007 -20.300 1.00 34.56 128 SER A N 1
ATOM 1060 C CA . SER A 1 128 ? 30.124 -11.046 -20.896 1.00 34.56 128 SER A CA 1
ATOM 1061 C C . SER A 1 128 ? 29.558 -11.514 -22.235 1.00 34.56 128 SER A C 1
ATOM 1063 O O . SER A 1 128 ? 28.648 -12.336 -22.277 1.00 34.56 128 SER A O 1
ATOM 1065 N N . LYS A 1 129 ? 30.247 -11.014 -23.271 1.00 35.19 129 LYS A N 1
ATOM 1066 C CA . LYS A 1 129 ? 30.181 -11.249 -24.723 1.00 35.19 129 LYS A CA 1
ATOM 1067 C C . LYS A 1 129 ? 29.068 -10.560 -25.501 1.00 35.19 129 LYS A C 1
ATOM 1069 O O . LYS A 1 129 ? 27.911 -11.009 -25.425 1.00 35.19 129 LYS A O 1
#

Organism: NCBI:txid357441

Mean predicted aligned error: 11.54 Å

Foldseek 3Di:
DADQAFPKDFPPDPVNVLCVVPPPQWDWDADPVDNGITGTHGDPPGDDQKDKDKADWDWDADPNDIKIKIKIWIFGDDPPDDTGTSDIDIDIDPPVVVVVVLVDPVPPDPVVVVVNVVVVVVVVVVPDD

Nearest PDB structures (foldseek):
  3iq2-assembly2_B  TM=4.628E-01  e=4.885E-01  Homo sapiens
  5woe-assembly1_A  TM=4.008E-01  e=1.654E+00  Homo sapiens
  8hql-assembly4_D  TM=4.056E-01  e=4.486E+00  Mus musculus
  8hql-assembly1_A  TM=3.448E-01  e=4.015E+00  Mus musculus
  6tba-assembly1_3A  TM=3.216E-01  e=7.809E+00  Rhodobacter capsulatus SB 1003

Secondary structure (DSSP, 8-state):
-EE-TT-EEETTSHHHHHHHHH-TTEEEEE-SS-TTEEEEEEPTT----EEEEEEEEEEEEETTEEEEEEEEEEEE--SSSS-EEEEEEEEEE-HHHHHHHHH-GGG-SHHHHHHHHHHHHHHHHT---

Solvent-accessible surface area (backbone atom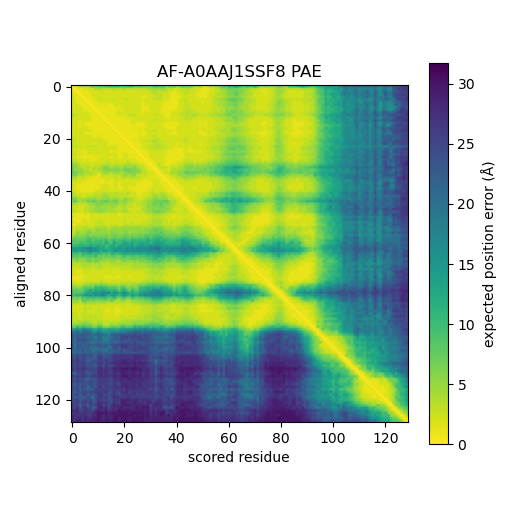s only — not comparable to full-atom values): 7593 Å² total; per-residue (Å²): 121,43,72,42,63,74,36,76,45,52,56,88,33,72,69,43,49,48,43,66,74,74,35,84,38,55,31,80,43,75,40,96,88,39,92,57,29,23,26,36,41,52,35,91,99,44,74,65,62,43,28,32,44,76,45,74,76,44,78,49,76,56,96,91,40,76,48,31,36,31,34,38,38,31,29,33,84,40,95,89,57,76,63,49,74,70,42,79,46,79,39,79,45,62,68,61,56,59,55,49,56,66,69,40,81,90,55,78,51,76,78,45,52,57,56,44,50,52,50,52,58,55,56,57,68,74,70,71,134

Sequence (129 aa):
AIPLFGRMIQKNSELHQVIQENCPEVQFVPASFSSDYVQIKNQEGMFVTLYFTFLNHEKCVVEEEIHETMDFLVFRENRLEEDDIIFSKTLPIESVYFSNLALSKKYEDNRNQELLKLAKNMIHLYVSK

Radius of gyration: 18.56 Å; Cα contacts (8 Å, |Δi|>4): 186; chains: 1; bounding box: 45×36×47 Å

pLDDT: mean 79.4, std 18.33, range [34.56, 97.25]